Protein AF-A0A2D4JMI3-F1 (afdb_monomer_lite)

InterPro domains:
  IPR006985 Receptor activity modifying protein [PF04901] (51-120)
  IPR006985 Receptor activity modifying protein [PTHR14076] (13-120)
  IPR038126 RAMP domain superfamily [G3DSA:1.10.150.510] (34-121)

Organism: NCBI:txid129467

Foldseek 3Di:
DDDDDDDDDDPDDDDPPVVVVVVVVVVVVVVVVVVVLQVVCQPQLLVQLVVPLVVQLVVLVVVVDLVCLLVCVSCVVSVVSSVVSSVVSCVVSVHDPPDPSVVVVVVVVCVPRVVPHDPPD

Secondary structure (DSSP, 8-state):
--------------SSTTHHHHHHHHHHHHHHHHHHHHHHHHHHHHHHIIIIIIHHHHHHHHHS-GGGTT-HHHHHHHHHHHHHHHHHHHHHTT--SS-HHHHHHHHHHHHHHSTTS-S--

Sequence (121 aa):
SPFGRRQVHSSAGAMALGAVPLLKRCLWLGLAHHFIVASACHESYGELIEDFCLSKFKFDMETLRKTLWCDWDKTLDCYRELTNCTILIAEKLDCYWPNQLVDQFFITIHRHYFKTCPVSG

Radius of gyration: 29.38 Å; chains: 1; bounding box: 90×42×64 Å

Structure (mmCIF, N/CA/C/O backbone):
data_AF-A0A2D4JMI3-F1
#
_entry.id   AF-A0A2D4JMI3-F1
#
loop_
_atom_site.group_PDB
_atom_site.id
_atom_site.type_symbol
_atom_site.label_atom_id
_atom_site.label_alt_id
_atom_site.label_comp_id
_atom_site.label_asym_id
_atom_site.label_entity_id
_atom_site.label_seq_id
_atom_site.pdbx_PDB_ins_code
_atom_site.Cartn_x
_atom_site.Cartn_y
_atom_site.Cartn_z
_atom_site.occupancy
_atom_site.B_iso_or_equiv
_atom_site.auth_seq_id
_atom_site.auth_comp_id
_atom_site.auth_asym_id
_atom_site.auth_atom_id
_atom_site.pdbx_PDB_model_num
ATOM 1 N N . SER A 1 1 ? 74.866 -32.964 -44.528 1.00 29.05 1 SER A N 1
ATOM 2 C CA . SER A 1 1 ? 74.134 -31.757 -44.960 1.00 29.05 1 SER A CA 1
ATOM 3 C C . SER A 1 1 ? 73.696 -31.896 -46.405 1.00 29.05 1 SER A C 1
ATOM 5 O O . SER A 1 1 ? 74.489 -32.450 -47.156 1.00 29.05 1 SER A O 1
ATOM 7 N N . PRO A 1 2 ? 72.547 -31.343 -46.832 1.00 51.00 2 PRO A N 1
ATOM 8 C CA . PRO A 1 2 ? 71.415 -30.856 -46.036 1.00 51.00 2 PRO A CA 1
ATOM 9 C C . PRO A 1 2 ? 70.050 -31.406 -46.549 1.00 51.00 2 PRO A C 1
ATOM 11 O O . PRO A 1 2 ? 69.901 -31.794 -47.696 1.00 51.00 2 PRO A O 1
ATOM 14 N N . PHE A 1 3 ? 69.135 -31.722 -45.629 1.00 38.69 3 PHE A N 1
ATOM 15 C CA . PHE A 1 3 ? 67.879 -31.000 -45.341 1.00 38.69 3 PHE A CA 1
ATOM 16 C C . PHE A 1 3 ? 66.774 -31.057 -46.405 1.00 38.69 3 PHE A C 1
ATOM 18 O O . PHE A 1 3 ? 66.882 -30.496 -47.486 1.00 38.69 3 PHE A O 1
ATOM 25 N N . GLY A 1 4 ? 65.626 -31.594 -45.986 1.00 37.03 4 GLY A N 1
ATOM 26 C CA . GLY A 1 4 ? 64.348 -31.449 -46.677 1.00 37.03 4 GLY A CA 1
ATOM 27 C C . GLY A 1 4 ? 63.171 -31.856 -45.792 1.00 37.03 4 GLY A C 1
ATOM 28 O O . GLY A 1 4 ? 62.376 -32.703 -46.173 1.00 37.03 4 GLY A O 1
ATOM 29 N N . ARG A 1 5 ? 63.080 -31.304 -44.575 1.00 44.72 5 ARG A N 1
ATOM 30 C CA . ARG A 1 5 ? 61.915 -31.474 -43.695 1.00 44.72 5 ARG A CA 1
ATOM 31 C C . ARG A 1 5 ? 60.784 -30.599 -44.252 1.00 44.72 5 ARG A C 1
ATOM 33 O O . ARG A 1 5 ? 60.929 -29.380 -44.266 1.00 44.72 5 ARG A O 1
ATOM 40 N N . ARG A 1 6 ? 59.668 -31.186 -44.693 1.00 38.81 6 ARG A N 1
ATOM 41 C CA . ARG A 1 6 ? 58.422 -30.444 -44.942 1.00 38.81 6 ARG A CA 1
ATOM 42 C C . ARG A 1 6 ? 57.304 -31.086 -44.124 1.00 38.81 6 ARG A C 1
ATOM 44 O O . ARG A 1 6 ? 56.803 -32.152 -44.450 1.00 38.81 6 ARG A O 1
ATOM 51 N N . GLN A 1 7 ? 57.012 -30.448 -42.999 1.00 41.56 7 GLN A N 1
ATOM 52 C CA . GLN A 1 7 ? 55.823 -30.664 -42.181 1.00 41.56 7 GLN A CA 1
ATOM 53 C C . GLN A 1 7 ? 54.733 -29.688 -42.666 1.00 41.56 7 GLN A C 1
ATOM 55 O O . GLN A 1 7 ? 55.073 -28.721 -43.347 1.00 41.56 7 GLN A O 1
ATOM 60 N N . VAL A 1 8 ? 53.493 -29.902 -42.197 1.00 39.34 8 VAL A N 1
ATOM 61 C CA . VAL A 1 8 ? 52.364 -28.942 -42.095 1.0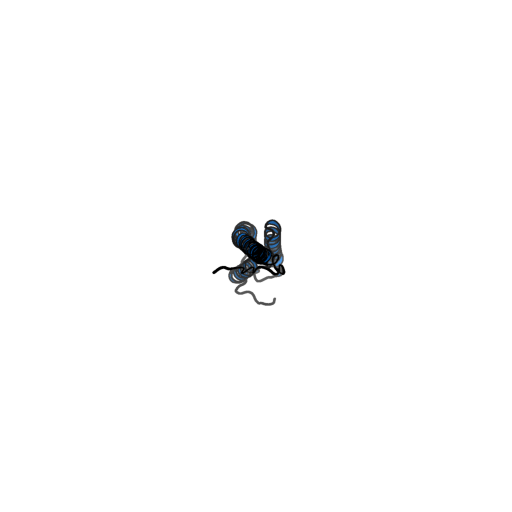0 39.34 8 VAL A CA 1
ATOM 62 C C . VAL A 1 8 ? 51.344 -29.013 -43.245 1.00 39.34 8 VAL A C 1
ATOM 64 O O . VAL A 1 8 ? 51.726 -28.877 -44.394 1.00 39.34 8 VAL A O 1
ATOM 67 N N . HIS A 1 9 ? 50.028 -29.196 -43.055 1.00 34.56 9 HIS A N 1
ATOM 68 C CA . HIS A 1 9 ? 49.151 -29.396 -41.886 1.00 34.56 9 HIS A CA 1
ATOM 69 C C . HIS A 1 9 ? 47.827 -30.034 -42.363 1.00 34.56 9 HIS A C 1
ATOM 71 O O . HIS A 1 9 ? 47.372 -29.779 -43.475 1.00 34.56 9 HIS A O 1
ATOM 77 N N . SER A 1 10 ? 47.178 -30.788 -41.471 1.00 44.12 10 SER A N 1
ATOM 78 C CA . SER A 1 10 ? 45.747 -31.104 -41.533 1.00 44.12 10 SER A CA 1
ATOM 79 C C . SER A 1 10 ? 44.944 -29.849 -41.172 1.00 44.12 10 SER A C 1
ATOM 81 O O . SER A 1 10 ? 45.112 -29.317 -40.075 1.00 44.12 10 SER A O 1
ATOM 83 N N . SER A 1 11 ? 44.096 -29.347 -42.073 1.00 42.84 11 SER A N 1
ATOM 84 C CA . SER A 1 11 ? 43.152 -28.262 -41.775 1.00 42.84 11 SER A CA 1
ATOM 85 C C . SER A 1 11 ? 41.776 -28.840 -41.446 1.00 42.84 11 SER A C 1
ATOM 87 O O . SER A 1 11 ? 40.842 -28.776 -42.244 1.00 42.84 11 SER A O 1
ATOM 89 N N . ALA A 1 12 ? 41.653 -29.411 -40.254 1.00 50.97 12 ALA A N 1
ATOM 90 C CA . ALA A 1 12 ? 40.370 -29.665 -39.617 1.00 50.97 12 ALA A CA 1
ATOM 91 C C . ALA A 1 12 ? 40.346 -28.911 -38.283 1.00 50.97 12 ALA A C 1
ATOM 93 O O . ALA A 1 12 ? 41.100 -29.234 -37.371 1.00 50.97 12 ALA A O 1
ATOM 94 N N . GLY A 1 13 ? 39.474 -27.903 -38.181 1.00 51.38 13 GLY A N 1
ATOM 95 C CA . GLY A 1 13 ? 39.096 -27.282 -36.909 1.00 51.38 13 GLY A CA 1
ATOM 96 C C . GLY A 1 13 ? 39.568 -25.842 -36.719 1.00 51.38 13 GLY A C 1
ATOM 97 O O . GLY A 1 13 ? 40.605 -25.606 -36.115 1.00 51.38 13 GLY A O 1
ATOM 98 N N . ALA A 1 14 ? 38.759 -24.868 -37.146 1.00 54.25 14 ALA A N 1
ATOM 99 C CA . ALA A 1 14 ? 38.843 -23.496 -36.635 1.00 54.25 14 ALA A CA 1
ATOM 100 C C . ALA A 1 14 ? 37.558 -22.692 -36.920 1.00 54.25 14 ALA A C 1
ATOM 102 O O . ALA A 1 14 ? 37.582 -21.759 -37.709 1.00 54.25 14 ALA A O 1
ATOM 103 N N . MET A 1 15 ? 36.430 -23.038 -36.285 1.00 51.16 15 MET A N 1
ATOM 104 C CA . MET A 1 15 ? 35.232 -22.166 -36.249 1.00 51.16 15 MET A CA 1
ATOM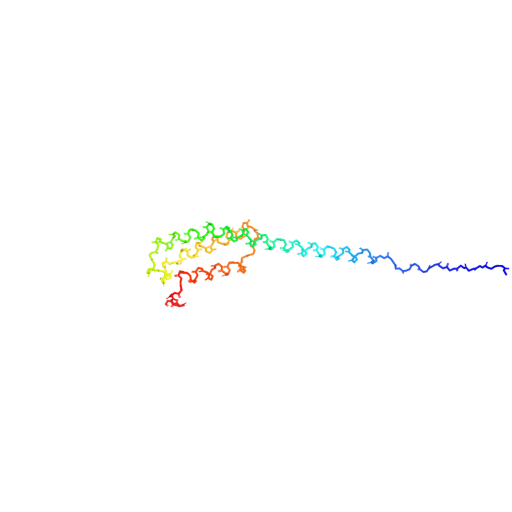 105 C C . MET A 1 15 ? 34.510 -22.144 -34.883 1.00 51.16 15 MET A C 1
ATOM 107 O O . MET A 1 15 ? 33.422 -21.597 -34.772 1.00 51.16 15 MET A O 1
ATOM 111 N N . ALA A 1 16 ? 35.095 -22.702 -33.814 1.00 54.62 16 ALA A N 1
ATOM 112 C CA . ALA A 1 16 ? 34.432 -22.772 -32.499 1.00 54.62 16 ALA A CA 1
ATOM 113 C C . ALA A 1 16 ? 34.986 -21.787 -31.445 1.00 54.62 16 ALA A C 1
ATOM 115 O O . ALA A 1 16 ? 34.317 -21.500 -30.455 1.00 54.62 16 ALA A O 1
ATOM 116 N N . LEU A 1 17 ? 36.188 -21.232 -31.645 1.00 56.50 17 LEU A N 1
ATOM 117 C CA . LEU A 1 17 ? 36.891 -20.435 -30.623 1.00 56.50 17 LEU A CA 1
ATOM 118 C C . LEU A 1 17 ? 36.380 -18.991 -30.484 1.00 56.50 17 LEU A C 1
ATOM 120 O O . LEU A 1 17 ? 36.499 -18.417 -29.408 1.00 56.50 17 LEU A O 1
ATOM 124 N N . GLY A 1 18 ? 35.789 -18.412 -31.536 1.00 55.19 18 GLY A N 1
ATOM 125 C CA . GLY A 1 18 ? 35.222 -17.054 -31.508 1.00 55.19 18 GLY A CA 1
ATOM 126 C C . GLY A 1 18 ? 33.771 -16.984 -31.018 1.00 55.19 18 GLY A C 1
ATOM 127 O O . GLY A 1 18 ? 33.346 -15.953 -30.506 1.00 55.19 18 GLY A O 1
ATOM 128 N N . ALA A 1 19 ? 33.023 -18.088 -31.116 1.00 60.59 19 ALA A N 1
ATOM 129 C CA . ALA A 1 19 ? 31.618 -18.149 -30.714 1.00 60.59 19 ALA A CA 1
ATOM 130 C C . ALA A 1 19 ? 31.448 -18.245 -29.189 1.00 60.59 19 ALA A C 1
ATOM 132 O O . ALA A 1 19 ? 30.569 -17.605 -28.619 1.00 60.59 19 ALA A O 1
ATOM 133 N N . VAL A 1 20 ? 32.320 -18.993 -28.505 1.00 65.88 20 VAL A N 1
ATOM 134 C CA . VAL A 1 20 ? 32.239 -19.211 -27.049 1.00 65.88 20 VAL A CA 1
ATOM 135 C C . VAL A 1 20 ? 32.450 -17.923 -26.224 1.00 65.88 20 VAL A C 1
ATOM 137 O O . VAL A 1 20 ? 31.676 -17.691 -25.293 1.00 65.88 20 VAL A O 1
ATOM 140 N N . PRO A 1 21 ? 33.432 -17.047 -26.526 1.00 73.31 21 PRO A N 1
ATOM 141 C CA . PRO A 1 21 ? 33.611 -15.775 -25.821 1.00 73.31 21 PRO A CA 1
ATOM 142 C C . PRO A 1 21 ? 32.466 -14.791 -26.074 1.00 73.31 21 PRO A C 1
ATOM 144 O O . PRO A 1 21 ? 32.050 -14.090 -25.154 1.00 73.31 21 PRO A O 1
ATOM 147 N N . LEU A 1 22 ? 31.936 -14.764 -27.302 1.00 74.62 22 LEU A N 1
ATOM 148 C CA . LEU A 1 22 ? 30.785 -13.944 -27.688 1.00 74.62 22 LEU A CA 1
ATOM 149 C C . LEU A 1 22 ? 29.521 -14.378 -26.940 1.00 74.62 22 LEU A C 1
ATOM 15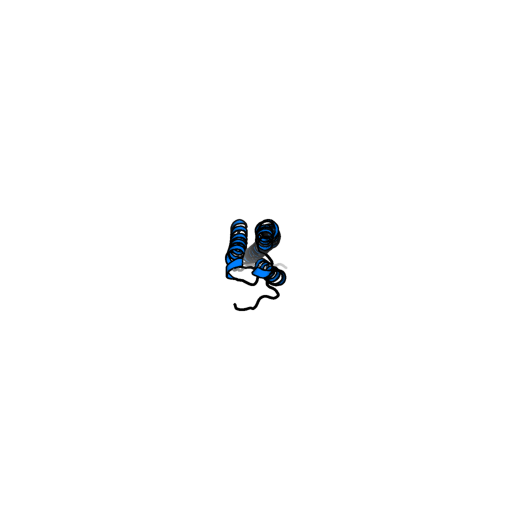1 O O . LEU A 1 22 ? 28.867 -13.543 -26.323 1.00 74.62 22 LEU A O 1
ATOM 155 N N . LEU A 1 23 ? 29.243 -15.685 -26.898 1.00 77.38 23 LEU A N 1
ATOM 156 C CA . LEU A 1 23 ? 28.096 -16.247 -26.182 1.00 77.38 23 LEU A CA 1
ATOM 157 C C . LEU A 1 23 ? 28.163 -15.945 -24.679 1.00 77.38 23 LEU A C 1
ATOM 159 O O . LEU A 1 23 ? 27.181 -15.507 -24.085 1.00 77.38 23 LEU A O 1
ATOM 163 N N . LYS A 1 24 ? 29.346 -16.114 -24.069 1.00 82.94 24 LYS A N 1
ATOM 164 C CA . LYS A 1 24 ? 29.573 -15.751 -22.664 1.00 82.94 24 LYS A CA 1
ATOM 165 C C . LYS A 1 24 ? 29.337 -14.261 -22.437 1.00 82.94 24 LYS A C 1
ATOM 167 O O . LYS A 1 24 ? 28.650 -13.900 -21.492 1.00 82.94 24 LYS A O 1
ATOM 172 N N . ARG A 1 25 ? 29.873 -13.389 -23.295 1.00 84.81 25 ARG A N 1
ATOM 173 C CA . ARG A 1 25 ? 29.723 -11.933 -23.162 1.00 84.81 25 ARG A CA 1
ATOM 174 C C . ARG A 1 25 ? 28.263 -11.490 -23.290 1.00 84.81 25 ARG A C 1
ATOM 176 O O . ARG A 1 25 ? 27.825 -10.664 -22.499 1.00 84.81 25 ARG A O 1
ATOM 183 N N . CYS A 1 26 ? 27.504 -12.074 -24.214 1.00 83.75 26 CYS A N 1
ATOM 184 C CA . CYS A 1 26 ? 26.064 -11.841 -24.328 1.00 83.75 26 CYS A CA 1
ATOM 185 C C . CYS A 1 26 ? 25.303 -12.312 -23.080 1.00 83.75 26 CYS A C 1
ATOM 187 O O . CYS A 1 26 ? 24.448 -11.581 -22.590 1.00 83.75 26 CYS A O 1
ATOM 189 N N . LEU A 1 27 ? 25.651 -13.479 -22.524 1.00 85.44 27 LEU A N 1
ATOM 190 C CA . LEU A 1 27 ? 25.052 -13.979 -21.283 1.00 85.44 27 LEU A CA 1
ATOM 191 C C . LEU A 1 27 ? 25.306 -13.024 -20.102 1.00 85.44 27 LEU A C 1
ATOM 193 O O . LEU A 1 27 ? 24.376 -12.694 -19.371 1.00 85.44 27 LEU A O 1
ATOM 197 N N . TRP A 1 28 ? 26.540 -12.531 -19.951 1.00 90.00 28 TRP A N 1
ATOM 198 C CA . TRP A 1 28 ? 26.897 -11.549 -18.919 1.00 90.00 28 TRP A CA 1
ATOM 199 C C . TRP A 1 28 ? 26.141 -10.228 -19.077 1.00 90.00 28 TRP A C 1
ATOM 201 O O . TRP A 1 28 ? 25.660 -9.684 -18.087 1.00 90.00 28 TRP A O 1
ATOM 211 N N . LEU A 1 29 ? 26.003 -9.725 -20.306 1.00 85.38 29 LEU A N 1
ATOM 212 C CA . LEU A 1 29 ? 25.238 -8.507 -20.582 1.00 85.38 29 LEU A CA 1
ATOM 213 C C . LEU A 1 29 ? 23.744 -8.691 -20.278 1.00 85.38 29 LEU A C 1
ATOM 215 O O . LEU A 1 29 ? 23.133 -7.794 -19.707 1.00 85.38 29 LEU A O 1
ATOM 219 N N . GLY A 1 30 ? 23.171 -9.857 -20.593 1.00 83.25 30 GLY A N 1
ATOM 220 C CA . GLY A 1 30 ? 21.780 -10.182 -20.263 1.00 83.25 30 GLY A CA 1
ATOM 221 C C . GLY A 1 30 ? 21.529 -10.255 -18.755 1.00 83.25 30 GLY A C 1
ATOM 222 O O . GLY A 1 30 ? 20.574 -9.660 -18.259 1.00 83.25 30 GLY A O 1
ATOM 223 N N . LEU A 1 31 ? 22.421 -10.917 -18.011 1.00 81.31 31 LEU A N 1
ATOM 224 C CA . LEU A 1 31 ? 22.365 -10.974 -16.545 1.00 81.31 31 LEU A CA 1
ATOM 225 C C . LEU A 1 31 ? 22.512 -9.582 -15.913 1.00 81.31 31 LEU A C 1
ATOM 227 O O . LEU A 1 31 ? 21.751 -9.240 -15.011 1.00 81.31 31 LEU A O 1
ATOM 231 N N . ALA A 1 32 ? 23.448 -8.763 -16.406 1.00 80.31 32 ALA A N 1
ATOM 232 C CA . ALA A 1 32 ? 23.638 -7.394 -15.932 1.00 80.31 32 ALA A CA 1
ATOM 233 C C . ALA A 1 32 ? 22.407 -6.518 -16.208 1.00 80.31 32 ALA A C 1
ATOM 235 O O . ALA A 1 32 ? 21.965 -5.796 -15.322 1.00 80.31 32 ALA A O 1
ATOM 236 N N . HIS A 1 33 ? 21.812 -6.621 -17.399 1.00 75.75 33 HIS A N 1
ATOM 237 C CA . HIS A 1 33 ? 20.588 -5.898 -17.744 1.00 75.75 33 HIS A CA 1
ATOM 238 C C . HIS A 1 33 ? 19.415 -6.300 -16.844 1.00 75.75 33 HIS A C 1
ATOM 240 O O . HIS A 1 33 ? 18.738 -5.436 -16.299 1.00 75.75 33 HIS A O 1
ATOM 246 N N . HIS A 1 34 ? 19.204 -7.603 -16.631 1.00 73.44 34 HIS A N 1
ATOM 247 C CA . HIS A 1 34 ? 18.159 -8.095 -15.732 1.00 73.44 34 HIS A CA 1
ATOM 248 C C . HIS A 1 34 ? 18.359 -7.594 -14.296 1.00 73.44 34 HIS A C 1
ATOM 250 O O . HIS A 1 34 ? 17.405 -7.175 -13.647 1.00 73.44 34 HIS A O 1
ATOM 256 N N . PHE A 1 35 ? 19.599 -7.604 -13.801 1.00 72.81 35 PHE A N 1
ATOM 257 C CA . PHE A 1 35 ? 19.923 -7.078 -12.477 1.00 72.81 35 PHE A CA 1
ATOM 258 C C . PHE A 1 35 ? 19.647 -5.571 -12.372 1.00 72.81 35 PHE A C 1
ATOM 260 O O . PHE A 1 35 ? 19.026 -5.131 -11.408 1.00 72.81 35 PHE A O 1
ATOM 267 N N . ILE A 1 36 ? 20.037 -4.791 -13.385 1.00 69.31 36 ILE A N 1
ATOM 268 C CA . ILE A 1 36 ? 19.789 -3.344 -13.432 1.00 69.31 36 ILE A CA 1
ATOM 269 C C . ILE A 1 36 ? 18.285 -3.055 -13.434 1.00 69.31 36 ILE A C 1
ATOM 271 O O . ILE A 1 36 ? 17.831 -2.289 -12.591 1.00 69.31 36 ILE A O 1
ATOM 275 N N . VAL A 1 37 ? 17.503 -3.709 -14.299 1.00 69.38 37 VAL A N 1
ATOM 276 C CA . VAL A 1 37 ? 16.041 -3.527 -14.366 1.00 69.38 37 VAL A CA 1
ATOM 277 C C . VAL A 1 37 ? 15.366 -3.914 -13.045 1.00 69.38 37 VAL A C 1
ATOM 279 O O . VAL A 1 37 ? 14.565 -3.146 -12.519 1.00 69.38 37 VAL A O 1
ATOM 282 N N . ALA A 1 38 ? 15.737 -5.053 -12.453 1.00 68.38 38 ALA A N 1
ATOM 283 C CA . ALA A 1 38 ? 15.178 -5.491 -11.174 1.00 68.38 38 ALA A CA 1
ATOM 284 C C . ALA A 1 38 ? 15.512 -4.525 -10.020 1.00 68.38 38 ALA A C 1
ATOM 286 O O . ALA A 1 38 ? 14.660 -4.252 -9.178 1.00 68.38 38 ALA A O 1
ATOM 287 N N . SER A 1 39 ? 16.735 -3.984 -9.989 1.00 66.88 39 SER A N 1
ATOM 288 C CA . SER A 1 39 ? 17.155 -3.014 -8.968 1.00 66.88 39 SER A CA 1
ATOM 289 C C . SER A 1 39 ? 16.518 -1.631 -9.153 1.00 66.88 39 SER A C 1
ATOM 291 O O . SER A 1 39 ? 16.118 -1.013 -8.172 1.00 66.88 39 SER A O 1
ATOM 293 N N . ALA A 1 40 ? 16.348 -1.169 -10.397 1.00 66.31 40 ALA A N 1
ATOM 294 C CA . ALA A 1 40 ? 15.708 0.109 -10.710 1.00 66.31 40 ALA A CA 1
ATOM 295 C C . ALA A 1 40 ? 14.217 0.110 -10.347 1.00 66.31 40 ALA A C 1
ATOM 297 O O . ALA A 1 40 ? 13.695 1.119 -9.868 1.00 66.31 40 ALA A O 1
ATOM 298 N N . CYS A 1 41 ? 13.557 -1.040 -10.517 1.00 78.50 41 CYS A N 1
ATOM 299 C CA . CYS A 1 41 ? 12.203 -1.250 -10.030 1.00 78.50 41 CYS A CA 1
ATOM 300 C C . CYS A 1 41 ? 12.122 -1.095 -8.503 1.00 78.50 41 CYS A C 1
ATOM 302 O O . CYS A 1 41 ? 11.165 -0.516 -8.023 1.00 78.50 41 CYS A O 1
ATOM 304 N N . HIS A 1 42 ? 13.113 -1.543 -7.725 1.00 78.31 42 HIS A N 1
ATOM 305 C CA . HIS A 1 42 ? 13.021 -1.536 -6.259 1.00 78.31 42 HIS A CA 1
ATOM 306 C C . HIS A 1 42 ? 12.918 -0.120 -5.663 1.00 78.31 42 HIS A C 1
ATOM 308 O O . HIS A 1 42 ? 11.948 0.183 -4.973 1.00 78.31 42 HIS A O 1
ATOM 314 N N . GLU A 1 43 ? 13.881 0.758 -5.953 1.00 81.31 43 GLU A N 1
ATOM 315 C CA . GLU A 1 43 ? 13.951 2.086 -5.320 1.00 81.31 43 GLU A CA 1
ATOM 316 C C . GLU A 1 43 ? 12.807 3.005 -5.780 1.00 81.31 43 GLU A C 1
ATOM 318 O O . GLU A 1 43 ? 12.088 3.572 -4.960 1.00 81.31 43 GLU A O 1
ATOM 323 N N . SER A 1 44 ? 12.585 3.097 -7.098 1.00 90.44 44 SER A N 1
ATOM 324 C CA . SER A 1 44 ? 11.564 3.993 -7.660 1.00 90.44 44 SER A CA 1
ATOM 325 C C . SER A 1 44 ? 10.136 3.555 -7.323 1.00 90.44 44 SER A C 1
ATOM 327 O O . SER A 1 44 ? 9.278 4.392 -7.052 1.00 90.44 44 SER A O 1
ATOM 329 N N . TYR A 1 45 ? 9.869 2.247 -7.292 1.00 94.75 45 TYR A N 1
ATOM 330 C CA . TYR A 1 45 ? 8.565 1.724 -6.896 1.00 94.75 45 TYR A CA 1
ATOM 331 C C . TYR A 1 45 ? 8.274 2.004 -5.423 1.00 94.75 45 TYR A C 1
ATOM 333 O O . TYR A 1 45 ? 7.172 2.448 -5.109 1.00 94.75 45 TYR A O 1
ATOM 341 N N . GLY A 1 46 ? 9.257 1.782 -4.541 1.00 95.19 46 GLY A N 1
ATOM 342 C CA . GLY A 1 46 ? 9.138 2.029 -3.105 1.00 95.19 46 GLY A CA 1
ATOM 343 C C . GLY A 1 46 ? 8.770 3.473 -2.776 1.00 95.19 46 GLY A C 1
ATOM 344 O O . GLY A 1 46 ? 7.782 3.709 -2.085 1.00 95.19 46 GLY A O 1
ATOM 345 N N . GLU A 1 47 ? 9.512 4.432 -3.334 1.00 95.81 47 GLU A N 1
ATOM 346 C CA . GLU A 1 47 ? 9.252 5.865 -3.144 1.00 95.81 47 GLU A CA 1
ATOM 347 C C . GLU A 1 47 ? 7.833 6.241 -3.600 1.00 95.81 47 GLU A C 1
ATOM 349 O O . GLU A 1 47 ? 7.063 6.850 -2.858 1.00 95.81 47 GLU A O 1
ATOM 354 N N . LEU A 1 48 ? 7.431 5.788 -4.791 1.00 97.38 48 LEU A N 1
ATOM 355 C CA . LEU A 1 48 ? 6.131 6.136 -5.358 1.00 97.38 48 LEU A CA 1
ATOM 356 C C . LEU A 1 48 ? 4.955 5.509 -4.586 1.00 97.38 48 LEU A C 1
ATOM 358 O O . LEU A 1 48 ? 3.930 6.171 -4.398 1.00 97.38 48 LEU A O 1
ATOM 362 N N . ILE A 1 49 ? 5.060 4.260 -4.113 1.00 98.19 49 ILE A N 1
ATOM 363 C CA . ILE A 1 49 ? 3.984 3.681 -3.289 1.00 98.19 49 ILE A CA 1
ATOM 364 C C . ILE A 1 49 ? 3.880 4.361 -1.918 1.00 98.19 49 ILE A C 1
ATOM 366 O O . ILE A 1 49 ? 2.772 4.465 -1.386 1.00 98.19 49 ILE A O 1
ATOM 370 N N . GLU A 1 50 ? 4.985 4.847 -1.347 1.00 97.75 50 GLU A N 1
ATOM 371 C CA . GLU A 1 50 ? 4.953 5.603 -0.093 1.00 97.75 50 GLU A CA 1
ATOM 372 C C . GLU A 1 50 ? 4.304 6.982 -0.282 1.00 97.75 50 GLU A C 1
ATOM 374 O O . GLU A 1 50 ? 3.375 7.335 0.456 1.00 97.75 50 GLU A O 1
ATOM 379 N N . ASP A 1 51 ? 4.720 7.723 -1.306 1.00 97.88 51 ASP A N 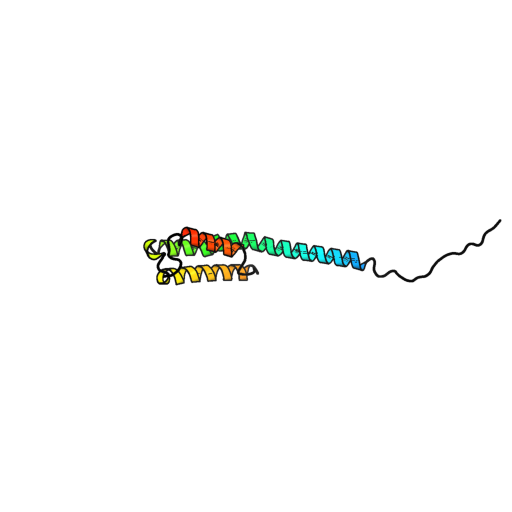1
ATOM 380 C CA . ASP A 1 51 ? 4.258 9.090 -1.554 1.00 97.88 51 ASP A CA 1
ATOM 381 C C . ASP A 1 51 ? 2.793 9.160 -1.988 1.00 97.88 51 ASP A C 1
ATOM 383 O O . ASP A 1 51 ? 2.050 10.041 -1.547 1.00 97.88 51 ASP A O 1
ATOM 387 N N . PHE A 1 52 ? 2.349 8.228 -2.834 1.00 98.06 52 PHE A N 1
ATOM 388 C CA . PHE A 1 52 ? 0.995 8.260 -3.384 1.00 98.06 52 PHE A CA 1
ATOM 389 C C . PHE A 1 52 ? 0.041 7.336 -2.635 1.00 98.06 52 PHE A C 1
ATOM 391 O O . PHE A 1 52 ? -1.008 7.774 -2.154 1.00 98.06 52 PHE A O 1
ATOM 398 N N . CYS A 1 53 ? 0.386 6.054 -2.521 1.00 98.62 53 CYS A N 1
ATOM 399 C CA . CYS A 1 53 ? -0.553 5.058 -2.016 1.00 98.62 53 CYS A CA 1
ATOM 400 C C . CYS A 1 53 ? -0.669 5.113 -0.492 1.00 98.62 53 CYS A C 1
ATOM 402 O O . CYS A 1 53 ? -1.775 5.198 0.047 1.00 98.62 53 CYS A O 1
ATOM 404 N N . LEU A 1 54 ? 0.464 5.104 0.217 1.00 98.56 54 LEU A N 1
ATOM 405 C CA . LEU A 1 54 ? 0.469 5.131 1.678 1.00 98.56 54 LEU A CA 1
ATOM 406 C C . LEU A 1 54 ? -0.009 6.478 2.224 1.00 98.56 54 LEU A C 1
ATOM 408 O O . LEU A 1 54 ? -0.720 6.492 3.226 1.00 98.56 54 LEU A O 1
ATOM 412 N N . SER A 1 55 ? 0.350 7.593 1.585 1.00 98.25 55 SER A N 1
ATOM 413 C CA . SER A 1 55 ? -0.123 8.928 1.978 1.00 98.25 55 SER A CA 1
ATOM 414 C C . SER A 1 55 ? -1.653 9.028 1.952 1.00 98.25 55 SER A C 1
ATOM 416 O O . SER A 1 55 ? -2.269 9.408 2.951 1.00 98.25 55 SER A O 1
ATOM 418 N N . LYS A 1 56 ? -2.292 8.580 0.861 1.00 98.06 56 LYS A N 1
ATOM 419 C CA . LYS A 1 56 ? -3.757 8.519 0.776 1.00 98.06 56 LYS A CA 1
ATOM 420 C C . LYS A 1 56 ? -4.352 7.553 1.802 1.00 98.06 56 LYS A C 1
ATOM 422 O O . LYS A 1 56 ? -5.269 7.929 2.524 1.00 98.06 56 LYS A O 1
ATOM 427 N N . PHE A 1 57 ? -3.799 6.346 1.928 1.00 98.25 57 PHE A N 1
ATOM 428 C CA . PHE A 1 57 ? -4.293 5.371 2.901 1.00 98.25 57 PHE A CA 1
ATOM 429 C C . PHE A 1 57 ? -4.205 5.886 4.345 1.00 98.25 57 PHE A C 1
ATOM 431 O O . PHE A 1 57 ? -5.132 5.682 5.123 1.00 98.25 57 PHE A O 1
ATOM 438 N N . LYS A 1 58 ? -3.127 6.598 4.705 1.00 97.69 58 LYS A N 1
ATOM 439 C CA . LYS A 1 58 ? -2.989 7.281 6.002 1.00 97.69 58 LYS A CA 1
ATOM 440 C C . LYS A 1 58 ? -4.132 8.262 6.229 1.00 97.69 58 LYS A C 1
ATOM 442 O O . LYS A 1 58 ? -4.778 8.189 7.268 1.00 97.69 58 LYS A O 1
ATOM 447 N N . PHE A 1 59 ? -4.401 9.127 5.255 1.00 97.00 59 PHE A N 1
ATOM 448 C CA . PHE A 1 59 ? -5.487 10.102 5.333 1.00 97.00 59 PHE A CA 1
ATOM 449 C C . PHE A 1 59 ? -6.863 9.435 5.505 1.00 97.00 59 PHE A C 1
ATOM 451 O O . PHE A 1 59 ? -7.647 9.825 6.378 1.00 97.00 59 PHE A O 1
ATOM 458 N N . ASP A 1 60 ? -7.141 8.387 4.727 1.00 96.69 60 ASP A N 1
ATOM 459 C CA . ASP A 1 60 ? -8.403 7.648 4.804 1.00 96.69 60 ASP A CA 1
ATOM 460 C C . ASP A 1 60 ? -8.551 6.944 6.166 1.00 96.69 60 ASP A C 1
ATOM 462 O O . ASP A 1 60 ? -9.596 7.030 6.814 1.00 96.69 60 ASP A O 1
ATOM 466 N N . MET A 1 61 ? -7.475 6.323 6.659 1.00 95.94 61 MET A N 1
ATOM 467 C CA . MET A 1 61 ? -7.440 5.633 7.953 1.00 95.94 61 MET A CA 1
ATOM 468 C C . MET A 1 61 ? -7.393 6.569 9.163 1.00 95.94 61 MET A C 1
ATOM 470 O O . MET A 1 61 ? -7.672 6.121 10.270 1.00 95.94 61 MET A O 1
ATOM 474 N N . GLU A 1 62 ? -7.022 7.839 9.009 1.00 92.75 62 GLU A N 1
ATOM 475 C CA . GLU A 1 62 ? -7.160 8.861 10.055 1.00 92.75 62 GLU A CA 1
ATOM 476 C C . GLU A 1 62 ? -8.589 9.400 10.114 1.00 92.75 62 GLU A C 1
ATOM 478 O 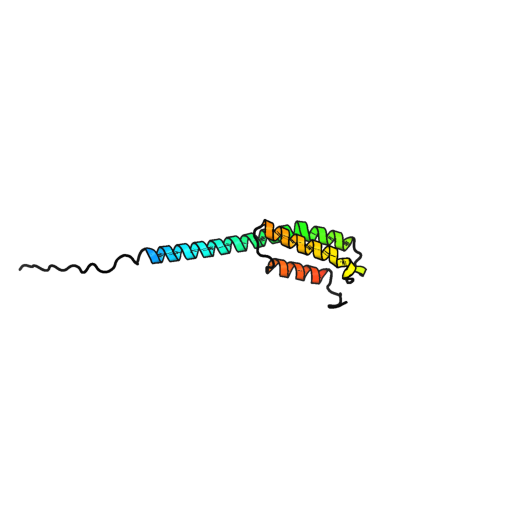O . GLU A 1 62 ? -9.145 9.588 11.200 1.00 92.75 62 GLU A O 1
ATOM 483 N N . THR A 1 63 ? -9.203 9.592 8.943 1.00 94.06 63 THR A N 1
ATOM 484 C CA . THR A 1 63 ? -10.623 9.942 8.818 1.00 94.06 63 THR A CA 1
ATOM 485 C C . THR A 1 63 ? -11.501 8.834 9.408 1.00 94.06 63 THR A C 1
ATOM 487 O O . THR A 1 63 ? -12.476 9.100 10.121 1.00 94.06 63 THR A O 1
ATOM 490 N N . LEU A 1 64 ? -11.119 7.576 9.181 1.00 91.00 64 LEU A N 1
ATOM 491 C CA . LEU A 1 64 ? -11.701 6.416 9.834 1.00 91.00 64 LEU A CA 1
ATOM 492 C C . LEU A 1 64 ? -11.166 6.290 11.270 1.00 91.00 64 LEU A C 1
ATOM 494 O O . LEU A 1 64 ? -10.022 5.930 11.507 1.00 91.00 64 LEU A O 1
ATOM 498 N N . ARG A 1 65 ? -11.997 6.548 12.281 1.00 89.75 65 ARG A N 1
ATOM 499 C CA . ARG A 1 65 ? -11.563 6.463 13.692 1.00 89.75 65 ARG A CA 1
ATOM 500 C C . ARG A 1 65 ? -10.912 5.109 14.004 1.00 89.75 65 ARG A C 1
ATOM 502 O O . ARG A 1 65 ? -11.462 4.071 13.645 1.00 89.75 65 ARG A O 1
ATOM 509 N N . LYS A 1 66 ? -9.837 5.113 14.806 1.00 90.75 66 LYS A N 1
ATOM 510 C CA . LYS A 1 66 ? -9.087 3.905 15.224 1.00 90.75 66 LYS A CA 1
ATOM 511 C C . LYS A 1 66 ? -9.949 2.754 15.746 1.00 90.75 66 LYS A C 1
ATOM 513 O O . LYS A 1 66 ? -9.614 1.594 15.554 1.00 90.75 66 LYS A O 1
ATOM 518 N N . THR A 1 67 ? -11.070 3.065 16.396 1.00 91.94 67 THR A N 1
ATOM 519 C CA . THR A 1 67 ? -12.022 2.069 16.915 1.00 91.94 67 THR A CA 1
ATOM 520 C C . THR A 1 67 ? -12.657 1.201 15.826 1.00 91.94 67 THR A C 1
ATOM 522 O O . THR A 1 67 ? -13.189 0.146 16.142 1.00 91.94 67 THR A O 1
ATOM 525 N N . LEU A 1 68 ? -12.631 1.649 14.568 1.00 95.06 68 LEU A N 1
ATOM 526 C CA . LEU A 1 68 ? -13.193 0.955 13.410 1.00 95.06 68 LEU A CA 1
ATOM 527 C C . LEU A 1 68 ? -12.130 0.237 12.571 1.00 95.06 68 LEU A C 1
ATOM 529 O O . LEU A 1 68 ? -12.481 -0.416 11.599 1.00 95.06 68 LEU A O 1
ATOM 533 N N . TRP A 1 69 ? -10.844 0.323 12.926 1.00 95.19 69 TRP A N 1
ATOM 534 C CA . TRP A 1 69 ? -9.782 -0.320 12.145 1.00 95.19 69 TRP A CA 1
ATOM 535 C C . TRP A 1 69 ? -9.901 -1.850 12.110 1.00 95.19 69 TRP A C 1
ATOM 537 O O . TRP A 1 69 ? -9.465 -2.465 11.149 1.00 95.19 69 TRP A O 1
ATOM 547 N N . CYS A 1 70 ? -10.511 -2.468 13.125 1.00 95.19 70 CYS A N 1
ATOM 548 C CA . CYS A 1 70 ? -10.743 -3.916 13.143 1.00 95.19 70 CYS A CA 1
ATOM 549 C C . CYS A 1 70 ? -12.088 -4.340 12.541 1.00 95.19 70 CYS A C 1
ATOM 551 O O . CYS A 1 70 ? -12.391 -5.528 12.528 1.00 95.19 70 CYS A O 1
ATOM 553 N N . ASP A 1 71 ? -12.890 -3.391 12.058 1.00 94.62 71 ASP A N 1
ATOM 554 C CA . ASP A 1 71 ? -14.087 -3.687 11.282 1.00 94.62 71 ASP A CA 1
ATOM 555 C C . ASP A 1 71 ? -13.685 -3.751 9.801 1.00 94.62 71 ASP A C 1
ATOM 557 O O . ASP A 1 71 ? -13.382 -2.735 9.162 1.00 94.62 71 ASP A O 1
ATOM 561 N N . TRP A 1 72 ? -13.611 -4.974 9.269 1.00 92.62 72 TRP A N 1
ATOM 562 C CA . TRP A 1 72 ? -13.179 -5.199 7.892 1.00 92.62 72 TRP A CA 1
ATOM 563 C C . TRP A 1 72 ? -14.113 -4.522 6.889 1.00 92.62 72 TRP A C 1
ATOM 565 O O . TRP A 1 72 ? -13.634 -3.910 5.939 1.00 92.62 72 TRP A O 1
ATOM 575 N N . ASP A 1 73 ? -15.423 -4.504 7.144 1.00 94.00 73 ASP A N 1
ATOM 576 C CA . ASP A 1 73 ? -16.392 -3.854 6.256 1.00 94.00 73 ASP A CA 1
ATOM 577 C C . ASP A 1 73 ? -16.180 -2.335 6.187 1.00 94.00 73 ASP A C 1
ATOM 579 O O . ASP A 1 73 ? -16.559 -1.696 5.207 1.00 94.00 73 ASP A O 1
ATOM 583 N N . LYS A 1 74 ? -15.559 -1.732 7.211 1.00 95.69 74 LYS A N 1
ATOM 584 C CA . LYS A 1 74 ? -15.220 -0.298 7.222 1.00 95.69 74 LYS A CA 1
ATOM 585 C C . LYS A 1 74 ? -13.882 0.020 6.574 1.00 95.69 74 LYS A C 1
ATOM 587 O O . LYS A 1 74 ? -13.686 1.152 6.144 1.00 95.69 74 LYS A O 1
ATOM 592 N N . THR A 1 75 ? -12.966 -0.940 6.527 1.00 95.88 75 THR A N 1
ATOM 593 C CA . THR A 1 75 ? -11.593 -0.742 6.033 1.00 95.88 75 THR A CA 1
ATOM 594 C C . THR A 1 75 ? -11.362 -1.330 4.644 1.00 95.88 75 THR A C 1
ATOM 596 O O . THR A 1 75 ? -10.396 -0.946 3.982 1.00 95.88 75 THR A O 1
ATOM 599 N N . LEU A 1 76 ? -12.256 -2.206 4.174 1.00 95.56 76 LEU A N 1
ATOM 600 C CA . LEU A 1 76 ? -12.147 -2.925 2.906 1.00 95.56 76 LEU A CA 1
ATOM 601 C C . LEU A 1 76 ? -11.929 -1.988 1.716 1.00 95.56 76 LEU A C 1
ATOM 603 O O . LEU A 1 76 ? -11.057 -2.256 0.891 1.00 95.56 76 LEU A O 1
ATOM 607 N N . ASP A 1 77 ? -12.683 -0.893 1.629 1.00 96.88 77 ASP A N 1
ATOM 608 C CA . ASP A 1 77 ? -12.566 0.040 0.505 1.00 96.88 77 ASP A CA 1
ATOM 609 C C . ASP A 1 77 ? -11.215 0.769 0.514 1.00 96.88 77 ASP A C 1
ATOM 611 O O . ASP A 1 77 ? -10.522 0.787 -0.502 1.00 96.88 77 ASP A O 1
ATOM 615 N N . CYS A 1 78 ? -10.768 1.254 1.678 1.00 97.56 78 CYS A N 1
ATOM 616 C CA . CYS A 1 78 ? -9.453 1.888 1.833 1.00 97.56 78 CYS A CA 1
ATOM 617 C C . CYS A 1 78 ? -8.317 0.914 1.474 1.00 97.56 78 CYS A C 1
ATOM 619 O O . CYS A 1 78 ? -7.367 1.267 0.776 1.00 97.56 78 CYS A O 1
ATOM 621 N N . TYR A 1 79 ? -8.417 -0.340 1.927 1.00 97.44 79 TYR A N 1
ATOM 622 C CA . TYR A 1 79 ? -7.413 -1.370 1.660 1.00 97.44 79 TYR A CA 1
ATOM 623 C C . TYR A 1 79 ? -7.395 -1.800 0.185 1.00 97.44 79 TYR A C 1
ATOM 625 O O . TYR A 1 79 ? -6.326 -2.030 -0.391 1.00 97.44 79 TYR A O 1
ATOM 633 N N . ARG A 1 80 ? -8.567 -1.874 -0.457 1.00 98.25 80 ARG A N 1
ATOM 634 C CA . ARG A 1 80 ? -8.699 -2.139 -1.895 1.00 98.25 80 ARG A CA 1
ATOM 635 C C . ARG A 1 80 ? -8.070 -1.020 -2.718 1.00 98.25 80 ARG A C 1
ATOM 637 O O . ARG A 1 80 ? -7.326 -1.313 -3.650 1.00 98.25 80 ARG A O 1
ATOM 644 N N . GLU A 1 81 ? -8.340 0.238 -2.377 1.00 98.38 81 GLU A N 1
ATOM 645 C CA . GLU A 1 81 ? -7.743 1.395 -3.052 1.00 98.38 81 GLU A CA 1
ATOM 646 C C . GLU A 1 81 ? -6.220 1.406 -2.916 1.00 98.38 81 GLU A C 1
ATOM 648 O O . GLU A 1 81 ? -5.518 1.568 -3.914 1.00 98.38 81 GLU A O 1
ATOM 653 N N . LEU A 1 82 ? -5.705 1.147 -1.712 1.00 98.69 82 LEU A N 1
ATOM 654 C CA . LEU A 1 82 ? -4.275 0.990 -1.460 1.00 98.69 82 LEU A CA 1
ATOM 655 C C . LEU A 1 82 ? -3.662 -0.115 -2.336 1.00 98.69 82 LEU A C 1
ATOM 657 O O . LEU A 1 82 ? -2.652 0.112 -3.000 1.00 98.69 82 LEU A O 1
ATOM 661 N N . THR A 1 83 ? -4.294 -1.290 -2.385 1.00 98.56 83 THR A N 1
ATOM 662 C CA . THR A 1 83 ? -3.835 -2.428 -3.199 1.00 98.56 83 THR A CA 1
ATOM 663 C C . THR A 1 83 ? -3.807 -2.079 -4.681 1.00 98.56 83 THR A C 1
ATOM 665 O O . THR A 1 83 ? -2.768 -2.229 -5.325 1.00 98.56 83 THR A O 1
ATOM 668 N N . ASN A 1 84 ? -4.900 -1.526 -5.205 1.00 98.75 84 ASN A N 1
ATOM 669 C CA . ASN A 1 84 ? -4.988 -1.106 -6.600 1.00 98.75 84 ASN A CA 1
ATOM 670 C C . ASN A 1 84 ? -3.951 -0.031 -6.940 1.00 98.75 84 ASN A C 1
ATOM 672 O O . ASN A 1 84 ? -3.340 -0.093 -8.001 1.00 98.75 84 ASN A O 1
ATOM 676 N N . CYS A 1 85 ? -3.705 0.921 -6.039 1.00 98.75 85 CYS A N 1
ATOM 677 C CA . CYS A 1 85 ? -2.673 1.934 -6.230 1.00 98.75 85 CYS A CA 1
ATOM 678 C C . CYS A 1 85 ? -1.281 1.302 -6.395 1.00 98.75 85 CYS A C 1
ATOM 680 O O . CYS A 1 85 ? -0.568 1.646 -7.336 1.00 98.75 85 CYS A O 1
ATOM 682 N N . THR A 1 86 ? -0.916 0.322 -5.556 1.00 98.50 86 THR A N 1
ATOM 683 C CA . THR A 1 86 ? 0.380 -0.374 -5.694 1.00 98.50 86 THR A CA 1
ATOM 684 C C . THR A 1 86 ? 0.495 -1.144 -7.013 1.00 98.50 86 THR A C 1
ATOM 686 O O . THR A 1 86 ? 1.546 -1.104 -7.647 1.00 98.50 86 THR A O 1
ATOM 689 N N . ILE A 1 87 ? -0.593 -1.774 -7.476 1.00 98.38 87 ILE A N 1
ATOM 690 C CA . ILE A 1 87 ? -0.639 -2.452 -8.781 1.00 98.38 87 ILE A CA 1
ATOM 691 C C . ILE A 1 87 ? -0.400 -1.443 -9.910 1.00 98.38 87 ILE A C 1
ATOM 693 O O . ILE A 1 87 ? 0.470 -1.660 -10.746 1.00 98.38 87 ILE A O 1
ATOM 697 N N . LEU A 1 88 ? -1.107 -0.309 -9.902 1.00 98.38 88 LEU A N 1
ATOM 698 C CA . LEU A 1 88 ? -1.001 0.709 -10.953 1.00 98.38 88 LEU A CA 1
ATOM 699 C C . LEU A 1 88 ? 0.401 1.325 -11.047 1.00 98.38 88 LEU A C 1
ATOM 701 O O . LEU A 1 88 ? 0.886 1.591 -12.146 1.00 98.38 88 LEU A O 1
ATOM 705 N N . ILE A 1 89 ? 1.063 1.566 -9.911 1.00 97.50 89 ILE A N 1
ATOM 706 C CA . ILE A 1 89 ? 2.444 2.065 -9.916 1.00 97.50 89 ILE A CA 1
ATOM 707 C C . ILE A 1 89 ? 3.388 0.986 -10.453 1.00 97.50 89 ILE A C 1
ATOM 709 O O . ILE A 1 89 ? 4.246 1.304 -11.277 1.00 97.50 89 ILE A O 1
ATOM 713 N N . ALA A 1 90 ? 3.209 -0.279 -10.056 1.00 96.12 90 ALA A N 1
ATOM 714 C CA . ALA A 1 90 ? 4.019 -1.376 -10.575 1.00 96.12 90 ALA A CA 1
ATOM 715 C C . ALA A 1 90 ? 3.867 -1.513 -12.099 1.00 96.12 90 ALA A C 1
ATOM 717 O O . ALA A 1 90 ? 4.870 -1.538 -12.807 1.00 96.12 90 ALA A O 1
ATOM 718 N N . GLU A 1 91 ? 2.637 -1.492 -12.618 1.00 95.44 91 GLU A N 1
ATOM 719 C CA . GLU A 1 91 ? 2.357 -1.509 -14.060 1.00 95.44 91 GLU A CA 1
ATOM 720 C C . GLU A 1 91 ? 3.011 -0.327 -14.786 1.00 95.44 91 GLU A C 1
ATOM 722 O O . GLU A 1 91 ? 3.574 -0.488 -15.867 1.00 95.44 91 GLU A O 1
ATOM 727 N N . LYS A 1 92 ? 2.987 0.870 -14.187 1.00 95.00 92 LYS A N 1
ATOM 728 C CA . LYS A 1 92 ? 3.567 2.071 -14.801 1.00 95.00 92 LYS A CA 1
ATOM 729 C C . LYS A 1 92 ? 5.094 2.053 -14.866 1.00 95.00 92 LYS A C 1
ATOM 731 O O . LYS A 1 92 ? 5.666 2.695 -15.746 1.00 95.00 92 LYS A O 1
ATOM 736 N N . LEU A 1 93 ? 5.736 1.343 -13.945 1.00 92.94 93 LEU A N 1
ATOM 737 C CA . LEU A 1 93 ? 7.187 1.161 -13.896 1.00 92.94 93 LEU A CA 1
ATOM 738 C C . LEU A 1 93 ? 7.654 -0.138 -14.571 1.00 92.94 93 LEU A C 1
ATOM 740 O O . LEU A 1 93 ? 8.849 -0.417 -14.550 1.00 92.94 93 LEU A O 1
ATOM 744 N N . ASP A 1 94 ? 6.734 -0.918 -15.154 1.00 90.75 94 ASP A N 1
ATOM 745 C CA . ASP A 1 94 ? 6.997 -2.258 -15.704 1.00 90.75 94 ASP A CA 1
ATOM 746 C C . ASP A 1 94 ? 7.623 -3.218 -14.667 1.00 90.75 94 ASP A C 1
ATOM 748 O O . ASP A 1 94 ? 8.522 -4.017 -14.933 1.00 90.75 94 ASP A O 1
ATOM 752 N N . CYS A 1 95 ? 7.147 -3.105 -13.428 1.00 91.50 95 CYS A N 1
ATOM 753 C CA . CYS A 1 95 ? 7.521 -3.929 -12.290 1.00 91.50 95 CYS A CA 1
ATOM 754 C C . CYS A 1 95 ? 6.576 -5.126 -12.137 1.00 91.50 95 CYS A C 1
ATOM 756 O O . CYS A 1 95 ? 5.358 -5.003 -12.265 1.00 91.50 95 CYS A O 1
ATOM 758 N N . TYR A 1 96 ? 7.116 -6.278 -11.732 1.00 90.69 96 TYR A N 1
ATOM 759 C CA . TYR A 1 96 ? 6.283 -7.406 -11.313 1.00 90.69 96 TYR A CA 1
ATOM 760 C C . TYR A 1 96 ? 5.519 -7.082 -10.029 1.00 90.69 96 TYR A C 1
ATOM 762 O O . TYR A 1 96 ? 6.098 -6.571 -9.069 1.00 90.69 96 TYR A O 1
ATOM 770 N N . TRP A 1 97 ? 4.244 -7.461 -9.988 1.00 94.81 97 TRP A N 1
ATOM 771 C CA . TRP A 1 97 ? 3.407 -7.426 -8.794 1.00 94.81 97 TRP A CA 1
ATOM 772 C C . TRP A 1 97 ? 2.745 -8.805 -8.599 1.00 94.81 97 TRP A C 1
ATOM 774 O O . TRP A 1 97 ? 2.184 -9.337 -9.558 1.00 94.81 97 TRP A O 1
ATOM 784 N N . PRO A 1 98 ? 2.778 -9.406 -7.397 1.00 95.56 98 PRO A N 1
ATOM 785 C CA . PRO A 1 98 ? 3.484 -8.943 -6.206 1.00 95.56 98 PRO A CA 1
ATOM 786 C C . PRO A 1 98 ? 5.003 -9.187 -6.293 1.00 95.56 98 PRO A C 1
ATOM 788 O O . PRO A 1 98 ? 5.500 -9.919 -7.148 1.00 95.56 98 PRO A O 1
ATOM 791 N N . ASN A 1 99 ? 5.743 -8.557 -5.384 1.00 91.88 99 ASN A N 1
ATOM 792 C CA . ASN A 1 99 ? 7.185 -8.706 -5.205 1.00 91.88 99 ASN A CA 1
ATOM 793 C C . ASN A 1 99 ? 7.565 -8.503 -3.722 1.00 91.88 99 ASN A C 1
ATOM 795 O O . ASN A 1 99 ? 6.749 -8.062 -2.915 1.00 91.88 99 ASN A O 1
ATOM 799 N N . GLN A 1 100 ? 8.821 -8.778 -3.354 1.00 93.19 100 GLN A N 1
ATOM 800 C CA . GLN A 1 100 ? 9.266 -8.702 -1.954 1.00 93.19 100 GLN A CA 1
ATOM 801 C C . GLN A 1 100 ? 9.060 -7.315 -1.314 1.00 93.19 100 GLN A C 1
ATOM 803 O O . GLN A 1 100 ? 8.815 -7.230 -0.111 1.00 93.19 100 GLN A O 1
ATOM 808 N N . LEU A 1 101 ? 9.164 -6.234 -2.094 1.00 95.00 101 LEU A N 1
ATOM 809 C CA . LEU A 1 101 ? 8.964 -4.877 -1.589 1.00 95.00 101 LEU A CA 1
ATOM 810 C C . LEU A 1 101 ? 7.505 -4.681 -1.16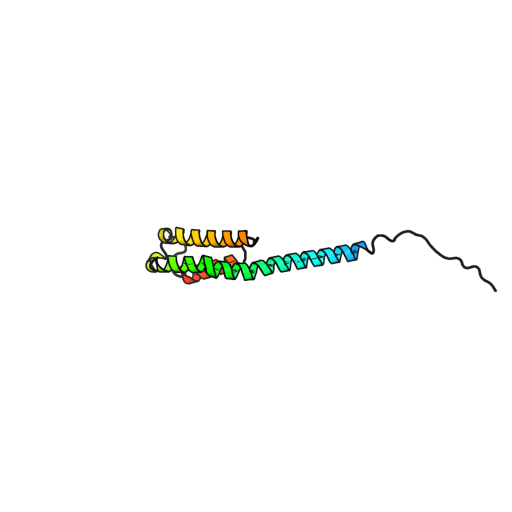5 1.00 95.00 101 LEU A C 1
ATOM 812 O O . LEU A 1 101 ? 7.254 -4.268 -0.032 1.00 95.00 101 LEU A O 1
ATOM 816 N N . VAL A 1 102 ? 6.545 -5.033 -2.030 1.00 96.19 102 VAL A N 1
ATOM 817 C CA . VAL A 1 102 ? 5.119 -4.860 -1.708 1.00 96.19 102 VAL A CA 1
ATOM 818 C C . VAL A 1 102 ? 4.663 -5.792 -0.575 1.00 96.19 102 VAL A C 1
ATOM 820 O O . VAL A 1 102 ? 3.814 -5.406 0.229 1.00 96.19 102 VAL A O 1
ATOM 823 N N . ASP A 1 103 ? 5.287 -6.965 -0.422 1.00 96.69 103 ASP A N 1
ATOM 824 C CA . ASP A 1 103 ? 5.047 -7.846 0.729 1.00 96.69 103 ASP A CA 1
ATOM 825 C C . ASP A 1 103 ? 5.447 -7.166 2.050 1.00 96.69 103 ASP A C 1
ATOM 827 O O . ASP A 1 103 ? 4.662 -7.120 3.001 1.00 96.69 103 ASP A O 1
ATOM 831 N N . GLN A 1 104 ? 6.657 -6.594 2.123 1.00 97.50 104 GLN A N 1
ATOM 832 C CA . GLN A 1 104 ? 7.121 -5.879 3.322 1.00 97.50 104 GLN A CA 1
ATOM 833 C C . GLN A 1 104 ? 6.297 -4.619 3.602 1.00 97.50 104 GLN A C 1
ATOM 835 O O . GLN A 1 104 ? 6.011 -4.305 4.764 1.00 97.50 104 GLN A O 1
ATOM 840 N N . PHE A 1 105 ? 5.876 -3.928 2.545 1.00 97.81 105 PHE A N 1
ATOM 841 C CA . PHE A 1 105 ? 4.981 -2.783 2.628 1.00 97.81 105 PHE A CA 1
ATOM 842 C C . PHE A 1 105 ? 3.658 -3.158 3.313 1.00 97.81 105 PHE A C 1
ATOM 844 O O . PHE A 1 105 ? 3.304 -2.577 4.345 1.00 97.81 105 PHE A O 1
ATOM 851 N N . PHE A 1 106 ? 2.969 -4.198 2.832 1.00 98.38 106 PHE A N 1
ATOM 852 C CA . PHE A 1 106 ? 1.710 -4.636 3.438 1.00 98.38 106 PHE A CA 1
ATOM 853 C C . PHE A 1 106 ? 1.887 -5.216 4.841 1.00 98.38 106 PHE A C 1
ATOM 855 O O . PHE A 1 106 ? 1.054 -4.954 5.709 1.00 98.38 106 PHE A O 1
ATOM 862 N N . ILE A 1 107 ? 2.979 -5.935 5.118 1.00 98.06 107 ILE A N 1
ATOM 863 C CA . ILE A 1 107 ? 3.307 -6.376 6.484 1.00 98.06 107 ILE A CA 1
ATOM 864 C C . ILE A 1 107 ? 3.427 -5.172 7.429 1.00 98.06 107 ILE A C 1
ATOM 866 O O . ILE A 1 107 ? 2.943 -5.226 8.561 1.00 98.06 107 ILE A O 1
ATOM 870 N N . THR A 1 108 ? 4.051 -4.080 6.984 1.00 98.19 108 THR A N 1
ATOM 871 C CA . THR A 1 108 ? 4.207 -2.857 7.785 1.00 98.19 108 THR A CA 1
ATOM 872 C C . THR A 1 108 ? 2.859 -2.194 8.066 1.00 98.19 108 THR A C 1
ATOM 874 O O . THR A 1 108 ? 2.585 -1.834 9.212 1.00 98.19 108 THR A O 1
ATOM 877 N N . ILE A 1 109 ? 1.977 -2.123 7.066 1.00 98.00 109 ILE A N 1
ATOM 878 C CA . ILE A 1 109 ? 0.594 -1.651 7.231 1.00 98.00 109 ILE A CA 1
ATOM 879 C C . ILE A 1 109 ? -0.165 -2.511 8.244 1.00 98.00 109 ILE A C 1
ATOM 881 O O . ILE A 1 109 ? -0.738 -1.975 9.193 1.00 98.00 109 ILE A O 1
ATOM 885 N N . HIS A 1 110 ? -0.102 -3.839 8.115 1.00 96.94 110 HIS A N 1
ATOM 886 C CA . HIS A 1 110 ? -0.735 -4.771 9.054 1.00 96.94 110 HIS A CA 1
ATOM 887 C C . HIS A 1 110 ? -0.224 -4.599 10.484 1.00 96.94 110 HIS A C 1
ATOM 889 O O . HIS A 1 110 ? -1.013 -4.528 11.425 1.00 96.94 110 HIS A O 1
ATOM 895 N N . ARG A 1 111 ? 1.089 -4.430 10.663 1.00 97.12 111 ARG A N 1
ATOM 896 C CA . ARG A 1 111 ? 1.702 -4.173 11.977 1.00 97.12 111 ARG A CA 1
ATOM 897 C C . ARG A 1 111 ? 1.338 -2.819 12.582 1.00 97.12 111 ARG A C 1
ATOM 899 O O . ARG A 1 111 ? 1.470 -2.673 13.797 1.00 97.12 111 ARG A O 1
ATOM 906 N N . HIS A 1 112 ? 0.937 -1.838 11.777 1.00 95.88 112 HIS A N 1
ATOM 907 C CA . HIS A 1 112 ? 0.589 -0.503 12.260 1.00 95.88 112 HIS A CA 1
ATOM 908 C C . HIS A 1 112 ? -0.911 -0.356 12.535 1.00 95.88 112 HIS A C 1
ATOM 910 O O . HIS A 1 112 ? -1.298 0.016 13.641 1.00 95.88 112 HIS A O 1
ATOM 916 N N . TYR A 1 113 ? -1.748 -0.678 11.549 1.00 96.12 113 TYR A N 1
ATOM 917 C CA . TYR A 1 113 ? -3.190 -0.427 11.594 1.00 96.12 113 TYR A CA 1
ATOM 918 C C . TYR A 1 113 ? -3.987 -1.610 12.148 1.00 96.12 113 TYR A C 1
ATOM 920 O O . TYR A 1 113 ? -4.993 -1.407 12.822 1.00 96.12 113 TYR A O 1
ATOM 928 N N . PHE A 1 114 ? -3.518 -2.841 11.927 1.00 95.62 114 PHE A N 1
ATOM 929 C CA . PHE A 1 114 ? -4.290 -4.059 12.205 1.00 95.62 114 PHE A CA 1
ATOM 930 C C . PHE A 1 114 ? -3.669 -4.954 13.291 1.00 95.62 114 PHE A C 1
ATOM 932 O O . PHE A 1 114 ? -4.123 -6.070 13.522 1.00 95.62 114 PHE A O 1
ATOM 939 N N . LYS A 1 115 ? -2.650 -4.462 14.011 1.00 94.94 115 LYS A N 1
ATOM 940 C CA . LYS A 1 115 ? -1.845 -5.239 14.976 1.00 94.94 115 LYS A CA 1
ATOM 941 C C . LYS A 1 115 ? -2.658 -5.985 16.036 1.00 94.94 115 LYS A C 1
ATOM 943 O O . LYS A 1 115 ? -2.248 -7.053 16.478 1.00 94.94 115 LYS A O 1
ATOM 948 N N . THR A 1 116 ? -3.743 -5.376 16.507 1.00 93.69 116 THR A N 1
ATOM 949 C CA . THR A 1 116 ? -4.591 -5.906 17.587 1.00 93.69 116 THR A CA 1
ATOM 950 C C . THR A 1 116 ? -5.918 -6.453 17.076 1.00 93.69 116 THR A C 1
ATOM 952 O O . THR A 1 116 ? -6.784 -6.780 17.884 1.00 93.69 116 THR A O 1
ATOM 955 N N . CYS A 1 117 ? -6.105 -6.507 15.759 1.00 94.81 117 CYS A N 1
ATOM 956 C CA . CYS A 1 117 ? -7.325 -7.023 15.169 1.00 94.81 117 CYS A CA 1
ATOM 957 C C . CYS A 1 117 ? -7.298 -8.556 15.143 1.00 94.81 117 CYS A C 1
ATOM 959 O O . CYS A 1 117 ? -6.222 -9.155 15.031 1.00 94.81 117 CYS A O 1
ATOM 961 N N . PRO A 1 118 ? -8.460 -9.211 15.278 1.00 91.12 118 PRO A N 1
ATOM 962 C CA . PRO A 1 118 ? -8.536 -10.655 15.151 1.00 91.12 118 PRO A CA 1
ATOM 963 C C . PRO A 1 118 ? -8.228 -11.077 13.706 1.00 91.12 118 PRO A C 1
ATOM 965 O O . PRO A 1 118 ? -8.513 -10.352 12.757 1.00 91.12 118 PRO A O 1
ATOM 968 N N . VAL A 1 119 ? -7.636 -12.263 13.539 1.00 83.31 119 VAL A N 1
ATOM 969 C CA . VAL A 1 119 ? -7.269 -12.816 12.216 1.00 83.31 119 VAL A CA 1
ATOM 970 C C . VAL A 1 119 ? -8.512 -13.178 11.388 1.00 83.31 119 VAL A C 1
ATOM 972 O O . VAL A 1 119 ? -8.453 -13.245 10.164 1.00 83.31 119 VAL A O 1
ATOM 975 N N . SER A 1 120 ? -9.646 -13.379 12.056 1.00 72.38 120 SER A N 1
ATOM 976 C CA . SER A 1 120 ? -10.965 -13.591 11.468 1.00 72.38 120 SER A CA 1
ATOM 977 C C . SER A 1 120 ? -11.995 -12.768 12.243 1.00 72.38 120 SER A C 1
ATOM 979 O O . SER A 1 120 ? -11.924 -12.734 13.473 1.00 72.38 120 SER A O 1
ATOM 981 N N . GLY A 1 121 ? -12.917 -12.119 11.529 1.00 55.25 121 GLY A N 1
ATOM 982 C CA . GLY A 1 121 ? -14.093 -11.462 12.113 1.00 55.25 121 GLY A CA 1
ATOM 983 C C . GLY A 1 121 ? -15.097 -12.462 12.665 1.00 55.25 121 GLY A C 1
ATOM 984 O O . GLY A 1 121 ? -15.254 -13.531 12.031 1.00 55.25 121 GLY A O 1
#

pLDDT: mean 83.64, std 18.79, range [29.05, 98.75]